Protein AF-A0A9N9NV21-F1 (afdb_monomer)

pLDDT: mean 90.73, std 6.02, range [69.81, 96.75]

Foldseek 3Di:
DVVLLVQQLVQLPDDDPVSNLVSLVVLLVVLVVLPADDPVSLVSVLVSLQCQLLDPDQSSVLSSLSSLVSVLVSCVVPPVVCSVVSCVSRVVSLVVQCVDPDPRSNVSSVD

Nearest PDB structures (foldseek):
  5nr4-assembly1_A  TM=8.393E-01  e=1.400E-02  Homo sapiens
  3woz-assembly1_A  TM=8.850E-01  e=3.004E-02  Mus musculus
  3woz-assembly4_D  TM=8.655E-01  e=3.682E-02  Mus musculus
  7q4o-assembly1_A  TM=7.84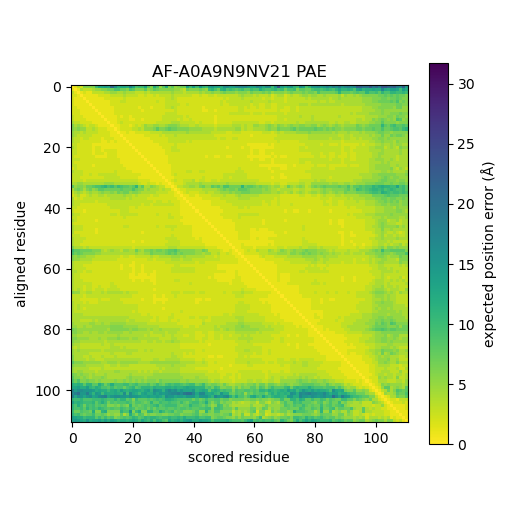4E-01  e=5.196E-01  Homo sapiens
  5dn7-assembly1_A  TM=7.440E-01  e=4.693E-01  Mus musculus

Structure (mmCIF, N/CA/C/O backbone):
data_AF-A0A9N9NV21-F1
#
_entry.id   AF-A0A9N9NV21-F1
#
loop_
_atom_site.group_PDB
_atom_site.id
_atom_site.type_symbol
_atom_site.label_atom_id
_atom_site.label_alt_id
_atom_site.label_comp_id
_atom_site.label_asym_id
_atom_site.label_entity_id
_atom_site.label_seq_id
_atom_site.pdbx_PDB_ins_code
_atom_site.Cartn_x
_atom_site.Cartn_y
_atom_site.Cartn_z
_atom_site.occupancy
_atom_site.B_iso_or_equiv
_atom_site.auth_seq_id
_atom_site.auth_comp_id
_atom_site.auth_asym_id
_atom_site.auth_atom_id
_atom_site.pdbx_PDB_model_num
ATOM 1 N N . MET A 1 1 ? -9.824 12.681 6.959 1.00 83.19 1 MET A N 1
ATOM 2 C CA . MET A 1 1 ? -9.564 11.454 6.181 1.00 83.19 1 MET A CA 1
ATOM 3 C C . MET A 1 1 ? -10.426 11.295 4.926 1.00 83.19 1 MET A C 1
ATOM 5 O O . MET A 1 1 ? -9.851 11.326 3.849 1.00 83.19 1 MET A O 1
ATOM 9 N N . THR A 1 2 ? -11.760 11.191 4.990 1.00 82.44 2 THR A N 1
ATOM 10 C CA . THR A 1 2 ? -12.604 10.838 3.816 1.00 82.44 2 THR A CA 1
ATOM 11 C C . THR A 1 2 ? -12.384 11.677 2.556 1.00 82.44 2 THR A C 1
ATOM 13 O O . THR A 1 2 ? -12.214 11.124 1.475 1.00 82.44 2 THR A O 1
ATOM 16 N N . GLU A 1 3 ? -12.268 13.002 2.675 1.00 86.81 3 GLU A N 1
ATOM 17 C CA . GLU A 1 3 ? -11.973 13.860 1.516 1.00 86.81 3 GLU A CA 1
ATOM 18 C 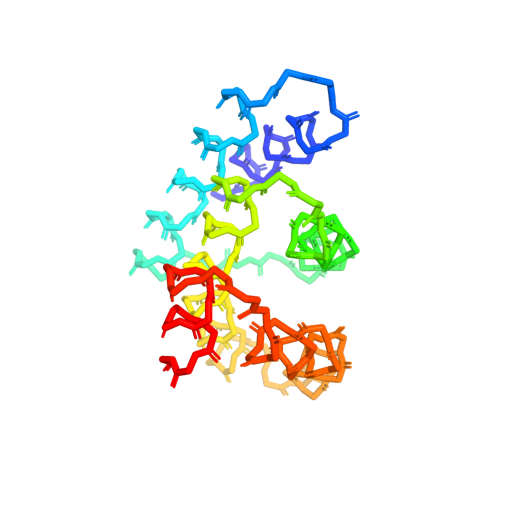C . GLU A 1 3 ? -10.589 13.572 0.895 1.00 86.81 3 GLU A C 1
ATOM 20 O O . GLU A 1 3 ? -10.409 13.663 -0.322 1.00 86.81 3 GLU A O 1
ATOM 25 N N . VAL A 1 4 ? -9.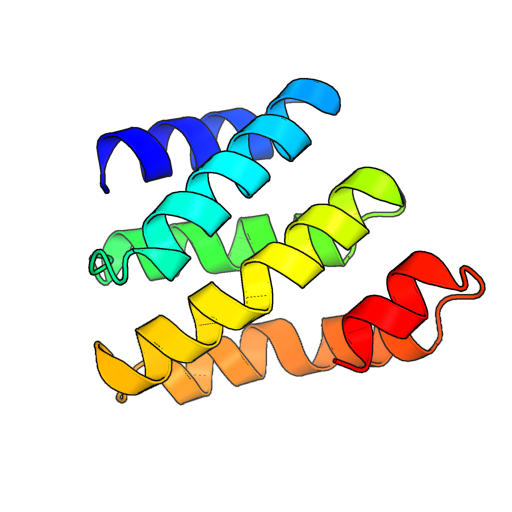595 13.223 1.719 1.00 89.38 4 VAL A N 1
ATOM 26 C CA . VAL A 1 4 ? -8.255 12.837 1.251 1.00 89.38 4 VAL A CA 1
ATOM 27 C C . VAL A 1 4 ? -8.331 11.496 0.536 1.00 89.38 4 VAL A C 1
ATOM 29 O O . VAL A 1 4 ? -7.829 11.382 -0.582 1.00 89.38 4 VAL A O 1
ATOM 32 N N . VAL A 1 5 ? -9.014 10.513 1.129 1.00 90.69 5 VAL A N 1
ATOM 33 C CA . VAL A 1 5 ? -9.217 9.193 0.524 1.00 90.69 5 VAL A CA 1
ATOM 34 C C . VAL A 1 5 ? -9.899 9.328 -0.834 1.00 90.69 5 VAL A C 1
ATOM 36 O O . VAL A 1 5 ? -9.379 8.799 -1.812 1.00 90.69 5 VAL A O 1
ATOM 39 N N . ASP A 1 6 ? -10.980 10.099 -0.951 1.00 92.56 6 ASP A N 1
ATOM 40 C CA . ASP A 1 6 ? -11.673 10.309 -2.227 1.00 92.56 6 ASP A CA 1
ATOM 41 C C . ASP A 1 6 ? -10.743 10.877 -3.310 1.00 92.56 6 ASP A C 1
ATOM 43 O O . ASP A 1 6 ? -10.700 10.363 -4.435 1.00 92.56 6 ASP A O 1
ATOM 47 N N . LYS A 1 7 ? -9.924 11.879 -2.964 1.00 92.56 7 LYS A N 1
ATOM 48 C CA . LYS A 1 7 ? -8.925 12.455 -3.882 1.00 92.56 7 LYS A CA 1
ATOM 49 C C . LYS A 1 7 ? -7.858 11.438 -4.280 1.00 92.56 7 LYS A C 1
ATOM 51 O O . LYS A 1 7 ? -7.428 11.426 -5.436 1.00 92.56 7 LYS A O 1
ATOM 56 N N . VAL A 1 8 ? -7.439 10.576 -3.356 1.00 93.12 8 VAL A N 1
ATOM 57 C CA . VAL A 1 8 ? -6.485 9.494 -3.633 1.00 93.12 8 VAL A CA 1
ATOM 58 C C . VAL A 1 8 ? -7.096 8.467 -4.576 1.00 93.12 8 VAL A C 1
ATOM 60 O O . VAL A 1 8 ? -6.470 8.104 -5.573 1.00 93.12 8 VAL A O 1
ATOM 63 N N . LEU A 1 9 ? -8.330 8.034 -4.316 1.00 93.94 9 LEU A N 1
ATOM 64 C CA . LEU A 1 9 ? -9.043 7.085 -5.167 1.00 93.94 9 LEU A CA 1
ATOM 65 C C . LEU A 1 9 ? -9.212 7.640 -6.588 1.00 93.94 9 LEU A C 1
ATOM 67 O O . LEU A 1 9 ? -8.987 6.916 -7.562 1.00 93.94 9 LEU A O 1
ATOM 71 N N . GLU A 1 10 ? -9.570 8.918 -6.722 1.00 95.25 10 GLU A N 1
ATOM 72 C CA . GLU A 1 10 ? -9.697 9.585 -8.020 1.00 95.25 10 GLU A CA 1
ATOM 73 C C . GLU A 1 10 ? -8.344 9.678 -8.744 1.00 95.25 10 GLU A C 1
ATOM 75 O O . GLU A 1 10 ? -8.235 9.302 -9.918 1.00 95.25 10 GLU A O 1
ATOM 80 N N . ALA A 1 11 ? -7.287 10.097 -8.042 1.00 95.06 11 ALA A N 1
ATOM 81 C CA . ALA A 1 11 ? -5.948 10.211 -8.609 1.00 95.06 11 ALA A CA 1
ATOM 82 C C . ALA A 1 11 ? -5.402 8.854 -9.082 1.00 95.06 11 ALA A C 1
ATOM 84 O O . ALA A 1 11 ? -4.930 8.743 -10.219 1.00 95.06 11 ALA A O 1
ATOM 85 N N . LEU A 1 12 ? -5.511 7.807 -8.255 1.00 93.56 12 LEU A N 1
ATOM 86 C CA . LEU A 1 12 ? -5.013 6.462 -8.564 1.00 93.56 12 LEU A CA 1
ATOM 87 C C . LEU A 1 12 ? -5.730 5.826 -9.762 1.00 93.56 12 LEU A C 1
ATOM 89 O O . LEU A 1 12 ? -5.082 5.118 -10.544 1.00 93.56 12 LEU A O 1
ATOM 93 N N . ARG A 1 13 ? -7.018 6.134 -9.962 1.00 93.69 13 ARG A N 1
ATOM 94 C CA . ARG A 1 13 ? -7.797 5.724 -11.147 1.00 93.69 13 ARG A CA 1
ATOM 95 C C . ARG A 1 13 ? -7.477 6.537 -12.403 1.00 93.69 13 ARG A C 1
ATOM 97 O O . ARG A 1 13 ? -7.733 6.067 -13.508 1.00 93.69 13 ARG A O 1
ATOM 104 N N . GLY A 1 14 ? -6.929 7.741 -12.250 1.00 92.00 14 GLY A N 1
ATOM 105 C CA . GLY A 1 14 ? -6.520 8.594 -13.362 1.00 92.00 14 GLY A CA 1
ATOM 106 C C . GLY A 1 14 ? -5.281 8.083 -14.109 1.00 92.00 14 GLY A C 1
ATOM 107 O O . GLY A 1 14 ? -4.698 7.052 -13.782 1.00 92.00 14 GLY A O 1
ATOM 108 N N . ASN A 1 15 ? -4.831 8.844 -15.110 1.00 91.31 15 ASN A N 1
ATOM 109 C CA . ASN A 1 15 ? -3.643 8.517 -15.921 1.00 91.31 15 ASN A CA 1
ATOM 110 C C . ASN A 1 15 ? -2.447 9.452 -15.675 1.00 91.31 15 ASN A C 1
ATOM 11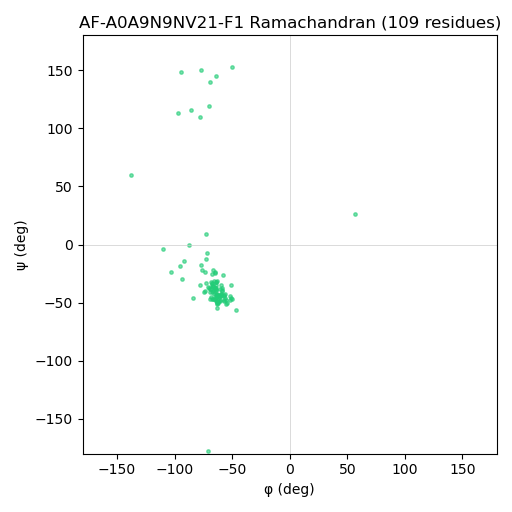2 O O . ASN A 1 15 ? -1.384 9.254 -16.256 1.00 91.31 15 ASN A O 1
ATOM 116 N N . ASN A 1 16 ? -2.609 10.479 -14.838 1.00 95.56 16 ASN A N 1
ATOM 117 C CA . ASN A 1 16 ? -1.546 11.436 -14.552 1.00 95.56 16 ASN A CA 1
ATOM 118 C C . ASN A 1 16 ? -0.651 10.901 -13.425 1.00 95.56 16 ASN A C 1
ATOM 120 O O . ASN A 1 16 ? -1.120 10.727 -12.304 1.00 95.56 16 ASN A O 1
ATOM 124 N N . LEU A 1 17 ? 0.616 10.631 -13.741 1.00 93.88 17 LEU A N 1
ATOM 125 C CA . LEU A 1 17 ? 1.584 10.071 -12.801 1.00 93.88 17 LEU A CA 1
ATOM 126 C C . LEU A 1 17 ? 1.855 11.002 -11.613 1.00 93.88 17 LEU A C 1
ATOM 128 O O . LEU A 1 17 ? 1.782 10.552 -10.473 1.00 93.88 17 LEU A O 1
ATOM 132 N N . ASP A 1 18 ? 2.117 12.281 -11.873 1.00 95.50 18 ASP A N 1
ATOM 133 C CA . ASP A 1 18 ? 2.468 13.251 -10.831 1.00 95.50 18 ASP A CA 1
ATOM 134 C C . ASP A 1 18 ? 1.333 13.379 -9.809 1.00 95.50 18 ASP A C 1
ATOM 136 O O . ASP A 1 18 ? 1.552 13.250 -8.610 1.00 95.50 18 ASP A O 1
ATOM 140 N N . LYS A 1 19 ? 0.083 13.456 -10.284 1.00 96.06 19 LYS A N 1
ATOM 141 C CA . LYS A 1 19 ? -1.102 13.471 -9.414 1.00 96.06 19 LYS A CA 1
ATOM 142 C C . LYS A 1 19 ? -1.228 12.219 -8.549 1.00 96.06 19 LYS A C 1
ATOM 144 O O . LYS A 1 19 ? -1.724 12.318 -7.432 1.00 96.06 19 LYS A O 1
ATOM 149 N N . LYS A 1 20 ? -0.825 11.046 -9.050 1.00 96.75 20 LYS A N 1
ATOM 150 C CA . LYS A 1 20 ? -0.839 9.809 -8.253 1.00 96.75 20 LYS A CA 1
ATOM 151 C C . LYS A 1 20 ? 0.191 9.862 -7.136 1.00 96.75 20 LYS A C 1
ATOM 153 O O . LYS A 1 20 ? -0.130 9.491 -6.014 1.00 96.75 20 LYS A O 1
ATOM 158 N N . ILE A 1 21 ? 1.404 10.312 -7.450 1.00 96.12 21 ILE A N 1
ATOM 159 C CA . ILE A 1 21 ? 2.495 10.425 -6.477 1.00 96.12 21 ILE A CA 1
ATOM 160 C C . ILE A 1 21 ? 2.126 11.449 -5.401 1.00 96.12 21 ILE A C 1
ATOM 162 O O . ILE A 1 21 ? 2.188 11.125 -4.219 1.00 96.12 21 ILE A O 1
ATOM 166 N N . ASP A 1 22 ? 1.650 12.629 -5.803 1.00 95.94 22 ASP A N 1
ATOM 167 C CA . ASP A 1 22 ? 1.231 13.686 -4.877 1.00 95.94 22 ASP A CA 1
ATOM 168 C C . ASP A 1 22 ? 0.077 13.239 -3.970 1.00 95.94 22 ASP A C 1
ATOM 170 O O . ASP A 1 22 ? 0.030 13.589 -2.793 1.00 95.94 22 ASP A O 1
ATOM 174 N N . ALA A 1 23 ? -0.873 12.466 -4.505 1.00 95.88 23 ALA A N 1
ATOM 175 C CA . ALA A 1 23 ? -1.973 11.939 -3.709 1.00 95.88 23 ALA A CA 1
ATOM 176 C C . ALA A 1 23 ? -1.497 10.902 -2.681 1.00 95.88 23 ALA A C 1
ATOM 178 O O . ALA A 1 23 ? -1.947 10.938 -1.540 1.00 95.88 23 ALA A O 1
ATOM 179 N N . LEU A 1 24 ? -0.572 10.012 -3.058 1.00 96.50 24 LEU A N 1
ATOM 180 C CA . LEU A 1 24 ? 0.005 9.033 -2.131 1.00 96.50 24 LEU A CA 1
ATOM 181 C C . LEU A 1 24 ? 0.824 9.697 -1.023 1.00 96.50 24 LEU A C 1
ATOM 183 O O . LEU A 1 24 ? 0.727 9.259 0.116 1.00 96.50 24 LEU A O 1
ATOM 187 N N . ALA A 1 25 ? 1.561 10.766 -1.333 1.00 94.88 25 ALA A N 1
ATOM 188 C CA . ALA A 1 25 ? 2.294 11.535 -0.329 1.00 94.88 25 ALA A CA 1
ATOM 189 C C . ALA A 1 25 ? 1.346 12.169 0.705 1.00 94.88 25 ALA A C 1
ATOM 191 O O . ALA A 1 25 ? 1.575 12.060 1.902 1.00 94.88 25 ALA A O 1
ATOM 192 N N . LYS A 1 26 ? 0.224 12.750 0.261 1.00 94.44 26 LYS A N 1
ATOM 193 C CA . LYS A 1 26 ? -0.793 13.297 1.179 1.00 94.44 26 LYS A CA 1
ATOM 194 C C . LYS A 1 26 ? -1.467 12.224 2.025 1.00 94.44 26 LYS A C 1
ATOM 196 O O . LYS A 1 26 ? -1.777 12.462 3.184 1.00 94.44 26 LYS A O 1
ATOM 201 N N . LEU A 1 27 ? -1.720 11.051 1.440 1.00 95.12 27 LEU A N 1
ATOM 202 C CA . LEU A 1 27 ? -2.247 9.924 2.202 1.00 95.12 27 LEU A CA 1
ATOM 203 C C . LEU A 1 27 ? -1.240 9.480 3.265 1.00 95.12 27 LEU A C 1
ATOM 205 O O . LEU A 1 27 ? -1.625 9.264 4.402 1.00 95.12 27 LEU A O 1
ATOM 209 N N . GLU A 1 28 ? 0.037 9.356 2.904 1.00 94.75 28 GLU A N 1
ATOM 210 C CA . GLU A 1 28 ? 1.110 9.020 3.840 1.00 94.75 28 GLU A CA 1
ATOM 211 C C . GLU A 1 28 ? 1.170 10.002 5.019 1.00 94.75 28 GLU A C 1
ATOM 213 O O . GLU A 1 28 ? 1.179 9.550 6.160 1.00 94.75 28 GLU A O 1
ATOM 218 N N . GLU A 1 29 ? 1.140 11.313 4.758 1.00 93.69 29 GLU A N 1
ATOM 219 C CA . GLU A 1 29 ? 1.121 12.355 5.797 1.00 93.69 29 GLU A CA 1
ATOM 220 C C . GLU A 1 29 ? -0.033 12.146 6.792 1.00 93.69 29 GLU A C 1
ATOM 222 O O . GLU A 1 29 ? 0.193 12.062 7.997 1.00 93.69 29 GLU A O 1
ATOM 227 N N . GLU A 1 30 ? -1.258 11.962 6.300 1.00 93.00 30 GLU A N 1
ATOM 228 C CA . GLU A 1 30 ? -2.442 11.786 7.155 1.00 93.00 30 GLU A CA 1
ATOM 229 C C . GLU A 1 30 ? -2.432 10.460 7.936 1.00 93.00 30 GLU A C 1
ATOM 231 O O . GLU A 1 30 ? -2.951 10.384 9.053 1.00 93.00 30 GLU A O 1
ATOM 236 N N . LEU A 1 31 ? -1.848 9.405 7.357 1.00 93.56 31 LEU A N 1
ATOM 237 C CA . LEU A 1 31 ? -1.672 8.118 8.032 1.00 93.56 31 LEU A CA 1
ATOM 238 C C . LEU A 1 31 ? -0.614 8.202 9.141 1.00 93.56 31 LEU A C 1
ATOM 240 O O . LEU A 1 31 ? -0.780 7.562 10.177 1.00 93.56 31 LEU A O 1
ATOM 244 N N . ILE A 1 32 ? 0.457 8.978 8.934 1.00 91.88 32 ILE A N 1
ATOM 245 C CA . ILE A 1 32 ? 1.493 9.241 9.948 1.00 91.88 32 ILE A CA 1
ATOM 246 C C . ILE A 1 32 ? 0.930 10.076 11.101 1.00 91.88 32 ILE A C 1
ATOM 248 O O . ILE A 1 32 ? 1.315 9.869 12.248 1.00 91.88 32 ILE A O 1
ATOM 252 N N . GLU A 1 33 ? -0.011 10.977 10.821 1.00 91.44 33 GLU A N 1
ATOM 253 C CA . GLU A 1 33 ? -0.768 11.707 11.847 1.00 91.44 33 GLU A CA 1
ATOM 254 C C . GLU A 1 33 ? -1.804 10.827 12.584 1.00 91.44 33 GLU A C 1
ATOM 256 O O . GLU A 1 33 ? -2.611 11.339 13.357 1.00 91.44 33 GLU A O 1
ATOM 261 N N . GLU A 1 34 ? -1.780 9.506 12.358 1.00 85.12 34 GLU A N 1
ATOM 262 C CA . GLU A 1 34 ? -2.629 8.490 12.996 1.00 85.12 34 GLU A CA 1
ATOM 263 C C . GLU A 1 34 ? -4.134 8.742 12.829 1.00 85.12 34 GLU A C 1
ATOM 265 O O . GLU A 1 34 ? -4.963 8.294 13.628 1.00 85.12 34 GLU A O 1
ATOM 270 N N . THR A 1 35 ? -4.525 9.447 11.766 1.00 85.75 35 THR A N 1
ATOM 271 C CA . THR A 1 35 ? -5.937 9.715 11.507 1.00 85.75 35 THR A CA 1
ATOM 272 C C . THR A 1 35 ? -6.633 8.410 11.090 1.00 85.75 35 THR A C 1
ATOM 274 O O . THR A 1 35 ? -6.266 7.833 10.065 1.00 85.75 35 THR A O 1
ATOM 277 N N . PRO A 1 36 ? -7.655 7.925 11.827 1.00 86.25 36 PRO A N 1
ATOM 278 C CA . PRO A 1 36 ? -8.274 6.635 11.536 1.00 86.25 36 PRO A CA 1
ATOM 279 C C . PRO A 1 36 ? -8.958 6.601 10.166 1.00 86.25 36 PRO A C 1
ATOM 281 O O . PRO A 1 36 ? -9.574 7.581 9.739 1.00 86.25 36 PRO A O 1
ATOM 284 N N . LEU A 1 37 ? -8.894 5.439 9.518 1.00 92.00 37 LEU A N 1
ATOM 285 C CA . LEU A 1 37 ? -9.629 5.139 8.292 1.00 92.00 37 LEU A CA 1
ATOM 286 C C . LEU A 1 37 ? -10.943 4.434 8.617 1.00 92.00 37 LEU A C 1
ATOM 288 O O . LEU A 1 37 ? -11.028 3.629 9.538 1.00 92.00 37 LEU A O 1
ATOM 292 N N . GLU A 1 38 ? -11.973 4.651 7.816 1.00 93.19 38 GLU A N 1
ATOM 293 C CA . GLU A 1 38 ? -13.169 3.825 7.892 1.00 93.19 38 GLU A CA 1
ATOM 294 C C . GLU A 1 38 ? -12.940 2.457 7.217 1.00 93.19 38 GLU A C 1
ATOM 296 O O . GLU A 1 38 ? -12.227 2.351 6.213 1.00 93.19 38 GLU A O 1
ATOM 301 N N . PRO A 1 39 ? -13.607 1.378 7.672 1.00 92.12 39 PRO A N 1
ATOM 302 C CA . PRO A 1 39 ? -13.528 0.066 7.024 1.00 92.12 39 PRO A CA 1
ATOM 303 C C . PRO A 1 39 ? -13.800 0.083 5.515 1.00 92.12 39 PRO A C 1
ATOM 305 O O . PRO A 1 39 ? -13.216 -0.695 4.759 1.00 92.12 39 PRO A O 1
ATOM 308 N N . GLN A 1 40 ? -14.702 0.950 5.055 1.00 93.19 40 GLN A N 1
ATOM 309 C CA . GLN A 1 40 ? -15.004 1.088 3.635 1.00 93.19 40 GLN A CA 1
ATOM 310 C C . GLN A 1 40 ? -13.832 1.706 2.860 1.00 93.19 40 GLN A C 1
ATOM 312 O O . GLN A 1 40 ? -13.506 1.222 1.775 1.00 93.19 40 GLN A O 1
ATOM 317 N N . GLU A 1 41 ? -13.175 2.714 3.432 1.00 94.06 41 GLU A N 1
ATOM 318 C CA . GLU A 1 41 ? -12.010 3.390 2.851 1.00 94.06 41 GLU A CA 1
ATOM 319 C C . GLU A 1 41 ? -10.846 2.406 2.692 1.00 94.06 41 GLU A C 1
ATOM 321 O O . GLU A 1 41 ? -10.263 2.301 1.612 1.00 94.06 41 GLU A O 1
ATOM 326 N N . ILE A 1 42 ? -10.585 1.587 3.717 1.00 94.38 42 ILE A N 1
ATOM 327 C CA . ILE A 1 42 ? -9.571 0.522 3.675 1.00 94.38 42 ILE A CA 1
ATOM 328 C C . ILE A 1 42 ? -9.829 -0.421 2.493 1.00 94.38 42 ILE A C 1
ATOM 330 O O . ILE A 1 42 ? -8.943 -0.662 1.669 1.00 94.38 42 ILE A O 1
ATOM 334 N N . ASN A 1 43 ? -11.061 -0.919 2.367 1.00 93.62 43 ASN A N 1
ATOM 335 C CA . ASN A 1 43 ? -11.434 -1.850 1.300 1.00 93.62 43 ASN A CA 1
ATOM 336 C C . ASN A 1 43 ? -11.306 -1.239 -0.104 1.00 93.62 43 ASN A C 1
ATOM 338 O O . ASN A 1 43 ? -11.008 -1.957 -1.060 1.00 93.62 43 ASN A O 1
ATOM 342 N N . GLN A 1 44 ? -11.521 0.070 -0.243 1.00 94.94 44 GLN A N 1
ATOM 343 C CA . GLN A 1 44 ? -11.367 0.781 -1.513 1.00 94.94 44 GLN A CA 1
ATOM 344 C C . GLN A 1 44 ? -9.897 1.065 -1.854 1.00 94.94 44 GLN A C 1
ATOM 346 O O . GLN A 1 44 ? -9.525 1.005 -3.030 1.00 94.94 44 GLN A O 1
ATOM 351 N N . LEU A 1 45 ? -9.065 1.342 -0.847 1.00 95.38 45 LEU A N 1
ATOM 352 C CA . LEU A 1 45 ? -7.646 1.656 -1.015 1.00 95.38 45 LEU A CA 1
ATOM 353 C C . LEU A 1 45 ? -6.805 0.422 -1.355 1.00 95.38 45 LEU A C 1
ATOM 355 O O . LEU A 1 45 ? -5.954 0.509 -2.239 1.00 95.38 45 LEU A O 1
ATOM 359 N N . ILE A 1 46 ? -7.063 -0.729 -0.721 1.00 95.81 46 ILE A N 1
ATOM 360 C CA . ILE A 1 46 ? -6.284 -1.969 -0.916 1.00 95.81 46 ILE A CA 1
ATOM 361 C C . ILE A 1 46 ? -6.020 -2.303 -2.398 1.00 95.81 46 ILE A C 1
ATOM 363 O O . ILE A 1 46 ? -4.849 -2.454 -2.756 1.00 95.81 46 ILE A O 1
ATOM 367 N N . PRO A 1 47 ? -7.033 -2.438 -3.282 1.00 95.06 47 PRO A N 1
ATOM 368 C CA . PRO A 1 47 ? -6.781 -2.830 -4.668 1.00 95.06 47 PRO A CA 1
ATOM 369 C C . PRO A 1 47 ? -5.960 -1.784 -5.433 1.00 95.06 47 PRO A C 1
ATOM 371 O O . PRO A 1 47 ? -5.057 -2.150 -6.181 1.00 95.06 47 PRO A O 1
ATOM 374 N N . LEU A 1 48 ? -6.216 -0.491 -5.212 1.00 95.44 48 LEU A N 1
ATOM 375 C CA . LEU A 1 48 ? -5.529 0.584 -5.934 1.00 95.44 48 LEU A CA 1
ATOM 376 C C . LEU A 1 48 ? -4.084 0.771 -5.464 1.00 95.44 48 LEU A C 1
ATOM 378 O O . LEU A 1 48 ? -3.190 0.954 -6.290 1.00 95.44 48 LEU A O 1
ATOM 382 N N . LEU A 1 49 ? -3.840 0.682 -4.155 1.00 95.56 49 LEU A N 1
ATOM 383 C CA . LEU A 1 49 ? -2.490 0.689 -3.595 1.00 95.56 49 LEU A CA 1
ATOM 384 C C . LEU A 1 49 ? -1.703 -0.528 -4.081 1.00 95.56 49 LEU A C 1
ATOM 386 O O . LE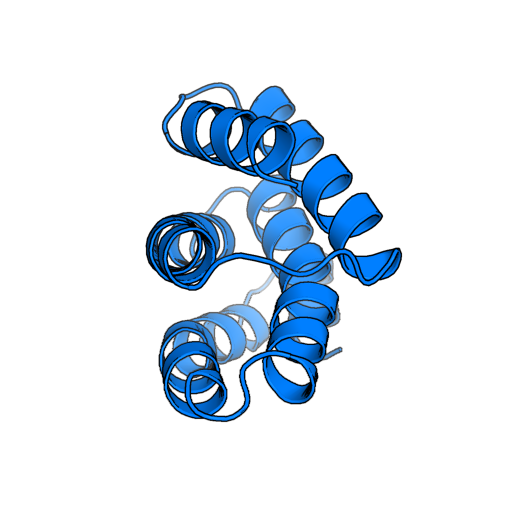U A 1 49 ? -0.557 -0.390 -4.501 1.00 95.56 49 LEU A O 1
ATOM 390 N N . LYS A 1 50 ? -2.322 -1.713 -4.104 1.00 95.31 50 LYS A N 1
ATOM 391 C CA . LYS A 1 50 ? -1.680 -2.931 -4.609 1.00 95.31 50 LYS A CA 1
ATOM 392 C C . LYS A 1 50 ? -1.256 -2.784 -6.071 1.00 95.31 50 LYS A C 1
ATOM 394 O O . LYS A 1 50 ? -0.133 -3.156 -6.420 1.00 95.31 50 LYS A O 1
ATOM 399 N N . ASP A 1 51 ? -2.119 -2.220 -6.912 1.00 94.19 51 ASP A N 1
ATOM 400 C CA . ASP A 1 51 ? -1.807 -1.960 -8.320 1.00 94.19 51 ASP A CA 1
ATOM 401 C C . ASP A 1 51 ? -0.697 -0.911 -8.480 1.00 94.19 51 ASP A C 1
ATOM 403 O O . ASP A 1 51 ? 0.198 -1.083 -9.314 1.00 94.19 51 ASP A O 1
ATOM 407 N N . ALA A 1 52 ? -0.703 0.139 -7.653 1.00 94.38 52 ALA A N 1
ATOM 408 C CA . ALA A 1 52 ? 0.350 1.152 -7.637 1.00 94.38 52 ALA A CA 1
ATOM 409 C C . ALA A 1 52 ? 1.712 0.555 -7.243 1.00 94.38 52 ALA A C 1
ATOM 411 O O . ALA A 1 52 ? 2.701 0.805 -7.936 1.00 94.38 52 ALA A O 1
ATOM 412 N N . VAL A 1 53 ? 1.753 -0.304 -6.214 1.00 94.12 53 VAL A N 1
ATOM 413 C CA . VAL A 1 53 ? 2.965 -1.043 -5.822 1.00 94.12 53 VAL A CA 1
ATOM 414 C C . VAL A 1 53 ? 3.429 -1.938 -6.968 1.00 94.12 53 VAL A C 1
ATOM 416 O O . VAL A 1 53 ? 4.599 -1.882 -7.337 1.00 94.12 53 VAL A O 1
ATOM 419 N N . LYS A 1 54 ? 2.533 -2.722 -7.582 1.00 92.06 54 LYS A N 1
ATOM 420 C CA . LYS A 1 54 ? 2.869 -3.651 -8.679 1.00 92.06 54 LYS A CA 1
ATOM 421 C C . LYS A 1 54 ? 3.357 -2.946 -9.950 1.00 92.06 54 LYS A C 1
ATOM 423 O O . LYS A 1 54 ? 4.051 -3.560 -10.762 1.00 92.06 54 LYS A O 1
ATOM 428 N N . GLY A 1 55 ? 2.989 -1.681 -10.138 1.00 87.06 55 GLY A N 1
ATOM 429 C CA . GLY A 1 55 ? 3.276 -0.903 -11.338 1.00 87.06 55 GLY A CA 1
ATOM 430 C C . GLY A 1 55 ? 4.747 -0.924 -11.782 1.00 87.06 55 GLY A C 1
ATOM 431 O O . GLY A 1 55 ? 5.684 -1.066 -10.992 1.00 87.06 55 GLY A O 1
ATOM 432 N N . SER A 1 56 ? 4.956 -0.746 -13.090 1.00 86.31 56 SER A N 1
ATOM 433 C CA . SER A 1 56 ? 6.290 -0.641 -13.706 1.00 86.31 56 SER A CA 1
ATOM 434 C C . SER A 1 56 ? 6.947 0.731 -13.502 1.00 86.31 56 SER A C 1
ATOM 436 O O . SER A 1 56 ? 8.162 0.885 -13.674 1.00 86.31 56 SER A O 1
ATOM 438 N N . GLN A 1 57 ? 6.144 1.734 -13.139 1.00 90.62 57 GLN A N 1
ATOM 439 C CA . GLN A 1 57 ? 6.585 3.102 -12.900 1.00 90.62 57 GLN A CA 1
ATOM 440 C C . GLN A 1 57 ? 7.247 3.191 -11.525 1.00 90.62 57 GLN A C 1
ATOM 442 O O . GLN A 1 57 ? 6.587 3.108 -10.496 1.00 90.62 57 GLN A O 1
ATOM 447 N N . VAL A 1 58 ? 8.567 3.373 -11.525 1.00 90.12 58 VAL A N 1
ATOM 448 C CA . VAL A 1 58 ? 9.426 3.319 -10.326 1.00 90.12 58 VAL A CA 1
ATOM 449 C C . VAL A 1 58 ? 8.983 4.309 -9.266 1.00 90.12 58 VAL A C 1
ATOM 451 O O . VAL A 1 58 ? 8.843 3.940 -8.110 1.00 90.12 58 VAL A O 1
ATOM 454 N N . ALA A 1 59 ? 8.752 5.560 -9.669 1.00 91.06 59 ALA A N 1
ATOM 455 C CA . ALA A 1 59 ? 8.392 6.628 -8.749 1.00 91.06 59 ALA A CA 1
ATOM 456 C C . ALA A 1 59 ? 7.043 6.354 -8.067 1.00 91.06 59 ALA A C 1
ATOM 458 O O . ALA A 1 59 ? 6.937 6.504 -6.855 1.00 91.06 59 ALA A O 1
ATOM 459 N N . LEU A 1 60 ? 6.054 5.869 -8.825 1.00 93.62 60 LEU A N 1
ATOM 460 C CA . LEU A 1 60 ? 4.745 5.499 -8.290 1.00 93.62 60 LEU A CA 1
ATOM 461 C C . LEU A 1 60 ? 4.820 4.281 -7.369 1.00 93.62 60 LEU A C 1
ATOM 463 O O . LEU A 1 60 ? 4.266 4.306 -6.278 1.00 93.62 60 LEU A O 1
ATOM 467 N N . SER A 1 61 ? 5.522 3.234 -7.802 1.00 93.25 61 SER A N 1
ATOM 468 C CA . SER A 1 61 ? 5.717 2.019 -7.011 1.00 93.25 61 SER A CA 1
ATOM 469 C C . SER A 1 61 ? 6.429 2.324 -5.694 1.00 93.25 61 SER A C 1
ATOM 471 O O . SER A 1 61 ? 5.996 1.869 -4.641 1.00 93.25 61 SER A O 1
ATOM 473 N N . ASN A 1 62 ? 7.459 3.172 -5.738 1.00 91.81 62 ASN A N 1
ATOM 474 C CA . ASN A 1 62 ? 8.166 3.645 -4.556 1.00 91.81 62 ASN A CA 1
ATOM 475 C C . ASN A 1 62 ? 7.250 4.434 -3.617 1.00 91.81 62 ASN A C 1
ATOM 477 O O . ASN A 1 62 ? 7.208 4.123 -2.438 1.00 91.81 62 ASN A O 1
ATOM 481 N N . ALA A 1 63 ? 6.502 5.419 -4.128 1.00 93.75 63 ALA A N 1
ATOM 482 C CA . ALA A 1 63 ? 5.565 6.198 -3.314 1.00 93.75 63 ALA A CA 1
ATOM 483 C C . ALA A 1 63 ? 4.497 5.307 -2.656 1.00 93.75 63 ALA A C 1
ATOM 485 O O . ALA A 1 63 ? 4.172 5.479 -1.486 1.00 93.75 63 ALA A O 1
ATOM 486 N N . ALA A 1 64 ? 3.990 4.308 -3.383 1.00 95.12 64 ALA A N 1
ATOM 487 C CA . ALA A 1 64 ? 3.013 3.366 -2.849 1.00 95.12 64 ALA A CA 1
ATOM 488 C C . ALA A 1 64 ? 3.610 2.445 -1.772 1.00 95.12 64 ALA A C 1
ATOM 490 O O 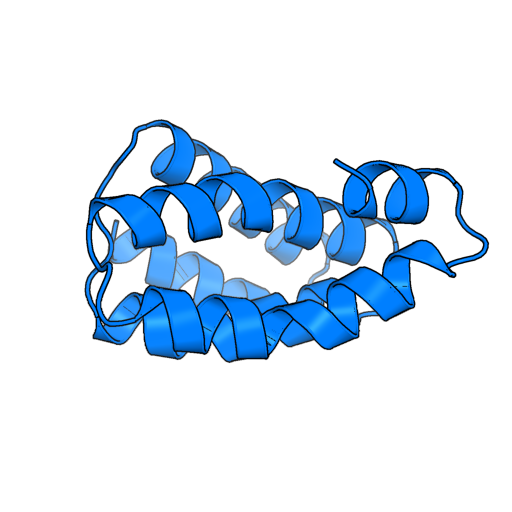. ALA A 1 64 ? 2.935 2.161 -0.788 1.00 95.12 64 ALA A O 1
ATOM 491 N N . LEU A 1 65 ? 4.863 2.001 -1.932 1.00 93.75 65 LEU A N 1
ATOM 492 C CA . LEU A 1 65 ? 5.574 1.227 -0.908 1.00 93.75 65 LEU A CA 1
ATOM 493 C C . LEU A 1 65 ? 5.842 2.059 0.350 1.00 93.75 65 LEU A C 1
ATOM 495 O O . LEU A 1 65 ? 5.620 1.565 1.449 1.00 93.75 65 LEU A O 1
ATOM 499 N N . THR A 1 66 ? 6.260 3.319 0.203 1.00 93.56 66 THR A N 1
ATOM 500 C CA . THR A 1 66 ? 6.472 4.220 1.346 1.00 93.56 66 THR A CA 1
ATOM 501 C C . THR A 1 66 ? 5.170 4.444 2.121 1.00 93.56 66 THR A C 1
ATOM 503 O O . THR A 1 66 ? 5.147 4.271 3.336 1.00 93.56 66 THR A O 1
ATOM 506 N N . CYS A 1 67 ? 4.063 4.696 1.417 1.00 94.88 67 CYS A N 1
ATOM 507 C CA . CYS A 1 67 ? 2.733 4.850 2.013 1.00 94.88 67 CYS A CA 1
ATOM 508 C C . CYS A 1 67 ? 2.207 3.555 2.676 1.00 94.88 67 CYS A C 1
ATOM 510 O O . CYS A 1 67 ? 1.391 3.604 3.598 1.00 94.88 67 CYS A O 1
ATOM 512 N N . LEU A 1 68 ? 2.683 2.378 2.248 1.00 94.38 68 LEU A N 1
ATOM 513 C CA . LEU A 1 68 ? 2.208 1.093 2.764 1.00 94.38 68 LEU A CA 1
ATOM 514 C C . LEU A 1 68 ? 2.570 0.875 4.239 1.00 94.38 68 LEU A C 1
ATOM 516 O O . LEU A 1 68 ? 1.774 0.287 4.968 1.00 94.38 68 LEU A O 1
ATOM 520 N N . ASN A 1 69 ? 3.734 1.345 4.691 1.00 90.44 69 ASN A N 1
ATOM 521 C CA . ASN A 1 69 ? 4.172 1.149 6.073 1.00 90.44 69 ASN A CA 1
ATOM 522 C C . ASN A 1 69 ? 3.239 1.827 7.106 1.00 90.44 69 ASN A C 1
ATOM 524 O O . ASN A 1 69 ? 2.699 1.117 7.965 1.00 90.44 69 ASN A O 1
ATOM 528 N N . PRO A 1 70 ? 2.951 3.145 7.020 1.00 93.81 70 PRO A N 1
ATOM 529 C CA . PRO A 1 70 ? 1.999 3.775 7.932 1.00 93.81 70 PRO A CA 1
ATOM 530 C C . PRO A 1 70 ? 0.572 3.239 7.739 1.00 93.81 70 PRO A C 1
ATOM 532 O O . PRO A 1 70 ? -0.150 3.087 8.719 1.00 93.81 70 PRO A O 1
ATOM 535 N N . PHE A 1 71 ? 0.178 2.835 6.524 1.00 95.00 71 PHE A N 1
ATOM 536 C CA . PHE A 1 71 ? -1.131 2.209 6.285 1.00 95.00 71 PHE A CA 1
ATOM 537 C C . PHE A 1 71 ? -1.301 0.884 7.044 1.00 95.00 71 PHE A C 1
ATOM 539 O O . PHE A 1 71 ? -2.305 0.662 7.721 1.00 95.00 71 PHE A O 1
ATOM 546 N N . VAL A 1 72 ? -0.316 -0.012 6.941 1.00 94.19 72 VAL A N 1
ATOM 547 C CA . VAL A 1 72 ? -0.337 -1.319 7.613 1.00 94.19 72 VAL A CA 1
ATOM 548 C C . VAL A 1 72 ? -0.260 -1.147 9.131 1.00 94.19 72 VAL A C 1
ATOM 550 O O . VAL A 1 72 ? -0.982 -1.842 9.849 1.00 94.19 72 VAL A O 1
ATOM 553 N N . SER A 1 73 ? 0.564 -0.207 9.603 1.00 93.31 73 SER A N 1
ATOM 554 C CA . SER A 1 73 ? 0.726 0.106 11.029 1.00 93.31 73 SER A CA 1
ATOM 555 C C . SER A 1 73 ? -0.574 0.639 11.634 1.00 93.31 73 SER A C 1
ATOM 557 O O . SER A 1 73 ? -1.086 0.055 12.588 1.00 93.31 73 SER A O 1
ATOM 559 N N . LEU A 1 74 ? -1.193 1.640 10.998 1.00 94.56 74 LEU A N 1
ATOM 560 C CA . LEU A 1 74 ? -2.470 2.199 11.440 1.00 94.56 74 LEU A CA 1
ATOM 561 C C . LEU A 1 74 ? -3.561 1.124 11.518 1.00 94.56 74 LEU A C 1
ATOM 563 O O . LEU A 1 74 ? -4.318 1.072 12.485 1.00 94.56 74 LEU A O 1
ATOM 567 N N . ILE A 1 75 ? -3.652 0.237 10.522 1.00 94.56 75 ILE A N 1
ATOM 568 C CA . ILE A 1 75 ? -4.662 -0.834 10.504 1.00 94.56 75 ILE A CA 1
ATOM 569 C C . ILE A 1 75 ? -4.407 -1.871 11.597 1.00 94.56 75 ILE A C 1
ATOM 571 O O . ILE A 1 75 ? -5.371 -2.394 12.161 1.00 94.56 75 ILE A O 1
ATOM 575 N N . ALA A 1 76 ? -3.147 -2.180 11.913 1.00 93.50 76 ALA A N 1
ATOM 576 C CA . ALA A 1 76 ? -2.819 -3.083 13.014 1.00 93.50 76 ALA A CA 1
ATOM 577 C C . ALA A 1 76 ? -3.372 -2.563 14.351 1.00 93.50 76 ALA A C 1
ATOM 579 O O . ALA A 1 76 ? -3.864 -3.351 15.162 1.00 93.50 76 ALA A O 1
ATOM 580 N N . GLU A 1 77 ? -3.335 -1.245 14.542 1.00 92.56 77 GLU A N 1
ATOM 581 C CA . GLU A 1 77 ? -3.764 -0.570 15.768 1.00 92.56 77 GLU A CA 1
ATOM 582 C C . GLU A 1 77 ? -5.276 -0.316 15.810 1.00 92.56 77 GLU A C 1
ATOM 584 O O . GLU A 1 77 ? -5.935 -0.604 16.810 1.00 92.56 77 GLU A O 1
ATOM 589 N N . THR A 1 78 ? -5.849 0.181 14.713 1.00 93.06 78 THR A N 1
ATOM 590 C CA . THR A 1 78 ? -7.247 0.651 14.657 1.00 93.06 78 THR A CA 1
ATOM 591 C C . THR A 1 78 ? -8.234 -0.424 14.190 1.00 93.06 78 THR A C 1
ATOM 593 O O . THR A 1 78 ? -9.394 -0.439 14.613 1.00 93.06 78 THR A O 1
ATOM 596 N N . HIS A 1 79 ? -7.790 -1.372 13.358 1.00 92.94 79 HIS A N 1
ATOM 597 C CA . HIS A 1 79 ? -8.627 -2.423 12.767 1.00 92.94 79 HIS A CA 1
ATOM 598 C C . HIS A 1 79 ? -7.934 -3.798 12.766 1.00 92.94 79 HIS A C 1
ATOM 600 O O . HIS A 1 79 ? -7.793 -4.429 11.709 1.00 92.94 79 HIS A O 1
ATOM 606 N N . PRO A 1 80 ? -7.567 -4.346 13.941 1.00 92.06 80 PRO A N 1
ATOM 607 C CA . PRO A 1 80 ? -6.808 -5.596 14.040 1.00 92.06 80 PRO A CA 1
ATOM 608 C C . PRO A 1 80 ? -7.506 -6.796 13.376 1.00 92.06 80 PRO A C 1
ATOM 610 O O . PRO A 1 80 ? -6.850 -7.722 12.899 1.00 92.06 80 PRO A O 1
ATOM 613 N N . SER A 1 81 ? -8.840 -6.781 13.276 1.00 92.44 81 SER A N 1
ATOM 614 C CA . SER A 1 81 ? -9.611 -7.811 12.566 1.00 92.44 81 SER A CA 1
ATOM 615 C C . SER A 1 81 ? -9.397 -7.807 11.045 1.00 92.44 81 SER A C 1
ATOM 617 O O . SER A 1 81 ? -9.561 -8.846 10.406 1.00 92.44 81 SER A O 1
ATOM 619 N N . GLN A 1 82 ? -9.012 -6.669 10.461 1.00 91.31 82 GLN A N 1
ATOM 620 C CA . GLN A 1 82 ? -8.733 -6.514 9.029 1.00 91.31 82 GLN A CA 1
ATOM 621 C C . GLN A 1 82 ? -7.246 -6.661 8.694 1.00 91.31 82 GLN A C 1
ATOM 623 O O . GLN A 1 82 ? -6.910 -6.952 7.544 1.00 91.31 82 GLN A O 1
ATOM 628 N N . PHE A 1 83 ? -6.362 -6.531 9.688 1.00 93.00 83 PHE A N 1
ATOM 629 C CA . PHE A 1 83 ? -4.910 -6.577 9.516 1.00 93.00 83 PHE A CA 1
ATOM 630 C C . PHE A 1 83 ? -4.435 -7.796 8.715 1.00 93.00 83 PHE A C 1
ATOM 632 O O . PHE A 1 83 ? -3.699 -7.658 7.740 1.00 93.00 83 PHE A O 1
ATOM 639 N N . LYS A 1 84 ? -4.936 -8.995 9.043 1.00 92.44 84 LYS A N 1
ATOM 640 C CA . LYS A 1 84 ? -4.602 -10.223 8.303 1.00 92.44 84 LYS A CA 1
ATOM 641 C C . LYS A 1 84 ? -4.920 -10.106 6.807 1.00 92.44 84 LYS A C 1
ATOM 643 O O . LYS A 1 84 ? -4.126 -10.549 5.982 1.00 92.44 84 LYS A O 1
ATOM 648 N N . ASN A 1 85 ? -6.070 -9.532 6.454 1.00 91.69 85 ASN A N 1
ATOM 649 C CA . ASN A 1 85 ? -6.488 -9.400 5.057 1.00 91.69 85 ASN A CA 1
ATOM 650 C C . ASN A 1 85 ? -5.606 -8.399 4.308 1.00 91.69 85 ASN A C 1
ATOM 652 O O . ASN A 1 85 ? -5.242 -8.653 3.161 1.00 91.69 85 ASN A O 1
ATOM 656 N N . VAL A 1 86 ? -5.219 -7.308 4.970 1.00 94.00 86 VAL A N 1
ATOM 657 C CA . VAL A 1 86 ? -4.288 -6.317 4.421 1.00 94.00 86 VAL A CA 1
ATOM 658 C C . VAL A 1 86 ? -2.919 -6.943 4.177 1.00 94.00 86 VAL A C 1
ATOM 660 O O . VAL A 1 86 ? -2.425 -6.896 3.053 1.00 94.00 86 VAL A O 1
ATOM 663 N N . VAL A 1 87 ? -2.344 -7.625 5.170 1.00 93.81 87 VAL A N 1
ATOM 664 C CA . VAL A 1 87 ? -1.046 -8.304 5.017 1.00 93.81 87 VAL A CA 1
ATOM 665 C C . VAL A 1 87 ? -1.083 -9.297 3.855 1.00 93.81 87 VAL A C 1
ATOM 667 O O . VAL A 1 87 ? -0.200 -9.280 3.000 1.00 93.81 87 VAL A O 1
ATOM 670 N N . LEU A 1 88 ? -2.130 -10.121 3.758 1.00 93.44 88 LEU A N 1
ATOM 671 C CA . LEU A 1 88 ? -2.276 -11.074 2.653 1.00 93.44 88 LEU A CA 1
ATOM 672 C C . LEU A 1 88 ? -2.429 -10.389 1.288 1.00 93.44 88 LEU A C 1
ATOM 674 O O . LEU A 1 88 ? -1.969 -10.928 0.281 1.00 93.44 88 LEU A O 1
ATOM 678 N N . ALA A 1 89 ? -3.055 -9.212 1.230 1.00 93.56 89 ALA A N 1
ATOM 679 C CA . ALA A 1 89 ? -3.221 -8.476 -0.017 1.00 93.56 89 ALA A CA 1
ATOM 680 C C . ALA A 1 89 ? -1.883 -7.970 -0.582 1.00 93.56 89 ALA A C 1
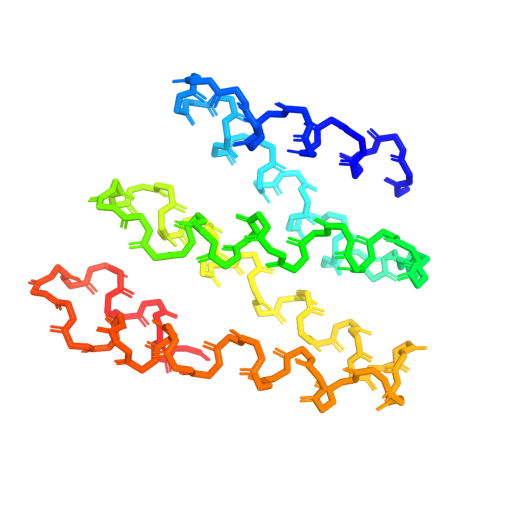ATOM 682 O O . ALA A 1 89 ? -1.719 -7.978 -1.810 1.00 93.56 89 ALA A O 1
ATOM 683 N N . PHE A 1 90 ? -0.950 -7.578 0.295 1.00 94.94 90 PHE A N 1
ATOM 684 C CA . PHE A 1 90 ? 0.313 -6.934 -0.076 1.00 94.94 90 PHE A CA 1
ATOM 685 C C . PHE A 1 90 ? 1.550 -7.840 -0.017 1.00 94.94 90 PHE A C 1
ATOM 687 O O . PHE A 1 90 ? 2.503 -7.585 -0.749 1.00 94.94 90 PHE A O 1
ATOM 694 N N . ALA A 1 91 ? 1.543 -8.918 0.773 1.00 91.25 91 ALA A N 1
ATOM 695 C CA . ALA A 1 91 ? 2.726 -9.755 0.993 1.00 91.25 91 ALA A CA 1
ATOM 696 C C . ALA A 1 91 ? 3.388 -10.219 -0.315 1.00 91.25 91 ALA A C 1
ATOM 698 O O . ALA A 1 91 ? 4.593 -10.068 -0.487 1.00 91.25 91 ALA A O 1
ATOM 699 N N . THR A 1 92 ? 2.604 -10.727 -1.271 1.00 90.94 92 THR A N 1
ATOM 700 C CA . THR A 1 92 ? 3.148 -11.221 -2.545 1.00 90.94 92 THR A CA 1
ATOM 701 C C . THR A 1 92 ? 3.790 -10.103 -3.362 1.00 90.94 92 THR A C 1
ATOM 703 O O . THR A 1 92 ? 4.885 -10.279 -3.879 1.00 90.94 92 THR A O 1
ATOM 706 N N . VAL A 1 93 ? 3.143 -8.935 -3.447 1.00 91.12 93 VAL A N 1
ATOM 707 C CA . VAL A 1 93 ? 3.653 -7.836 -4.278 1.00 91.12 93 VAL A CA 1
ATOM 708 C C . VAL A 1 93 ? 4.884 -7.173 -3.653 1.00 91.12 93 VAL A C 1
ATOM 710 O O . VAL A 1 93 ? 5.781 -6.768 -4.383 1.00 91.12 93 VAL A O 1
ATOM 713 N N . VAL A 1 94 ? 4.973 -7.108 -2.321 1.00 91.25 94 VAL A N 1
ATOM 714 C CA . VAL A 1 94 ? 6.175 -6.612 -1.629 1.00 91.25 94 VAL A CA 1
ATOM 715 C C . VAL A 1 94 ? 7.353 -7.555 -1.867 1.00 91.25 94 VAL A C 1
ATOM 717 O O . VAL A 1 94 ? 8.422 -7.097 -2.262 1.00 91.25 94 VAL 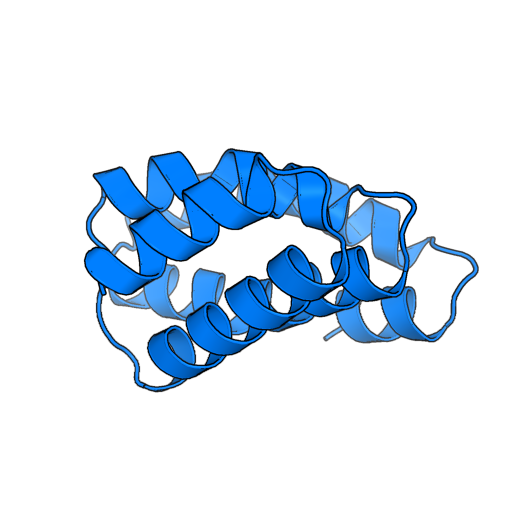A O 1
ATOM 720 N N . VAL A 1 95 ? 7.148 -8.869 -1.723 1.00 89.75 95 VAL A N 1
ATOM 721 C CA . VAL A 1 95 ? 8.186 -9.876 -2.011 1.00 89.75 95 VAL A CA 1
ATOM 722 C C . VAL A 1 95 ? 8.644 -9.799 -3.470 1.00 89.75 95 VAL A C 1
ATOM 724 O O . VAL A 1 95 ? 9.846 -9.805 -3.730 1.00 89.75 95 VAL A O 1
ATOM 727 N N . ASP A 1 96 ? 7.719 -9.639 -4.420 1.00 87.50 96 ASP A N 1
ATOM 728 C CA . ASP A 1 96 ? 8.073 -9.449 -5.831 1.00 87.50 96 ASP A CA 1
ATOM 729 C C . ASP A 1 96 ? 8.957 -8.201 -6.029 1.00 87.50 96 ASP A C 1
ATOM 731 O O . ASP A 1 96 ? 9.914 -8.229 -6.806 1.00 87.50 96 ASP A O 1
ATOM 735 N N . LYS A 1 97 ? 8.681 -7.108 -5.302 1.00 87.44 97 LYS A N 1
ATOM 736 C CA . LYS A 1 97 ? 9.467 -5.865 -5.366 1.00 87.44 97 LYS A CA 1
ATOM 737 C C . LYS A 1 97 ? 10.834 -5.944 -4.695 1.00 87.44 97 LYS A C 1
ATOM 739 O O . LYS A 1 97 ? 11.742 -5.236 -5.125 1.00 87.44 97 LYS A O 1
ATOM 744 N N . GLN A 1 98 ? 11.039 -6.850 -3.744 1.00 86.44 98 GLN A N 1
ATOM 745 C CA . GLN A 1 98 ? 12.379 -7.149 -3.221 1.00 86.44 98 GLN A CA 1
ATOM 746 C C . GLN A 1 98 ? 13.284 -7.811 -4.277 1.00 86.44 98 GLN A C 1
ATOM 748 O O . GLN A 1 98 ? 14.509 -7.744 -4.183 1.00 86.44 98 GLN A O 1
ATOM 753 N N . GLY A 1 99 ? 12.697 -8.425 -5.308 1.00 83.06 99 GLY A N 1
ATOM 754 C CA . GLY A 1 99 ? 13.421 -8.947 -6.467 1.00 83.06 99 GLY A CA 1
ATOM 755 C C . GLY A 1 99 ? 13.644 -7.929 -7.592 1.00 83.06 99 GLY A C 1
ATOM 756 O O . GLY A 1 99 ? 14.225 -8.294 -8.616 1.00 83.06 99 GLY A O 1
ATOM 757 N N . ASP A 1 100 ? 13.170 -6.683 -7.457 1.00 78.44 100 ASP A N 1
ATOM 758 C CA . ASP A 1 100 ? 13.256 -5.682 -8.525 1.00 78.44 100 ASP A CA 1
ATOM 759 C C . ASP A 1 100 ? 14.723 -5.263 -8.744 1.00 78.44 100 ASP A C 1
ATOM 761 O O . ASP A 1 100 ? 15.504 -5.081 -7.804 1.00 78.44 100 ASP A O 1
ATOM 765 N N . SER A 1 101 ? 15.123 -5.092 -10.006 1.00 75.25 101 SER A N 1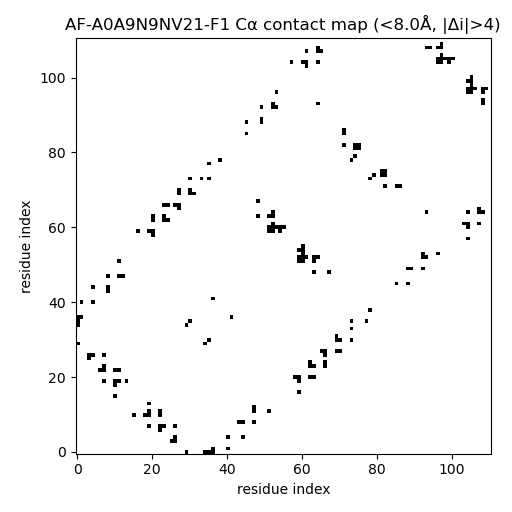
ATOM 766 C CA . SER A 1 101 ? 16.512 -4.751 -10.364 1.00 75.25 101 SER A CA 1
ATOM 767 C C . SER A 1 101 ? 16.887 -3.311 -10.006 1.00 75.25 101 SER A C 1
ATOM 769 O O . SER A 1 101 ? 18.041 -2.909 -10.140 1.00 75.25 101 SER A O 1
ATOM 771 N N . LYS A 1 102 ? 15.901 -2.523 -9.574 1.00 75.25 102 LYS A N 1
ATOM 772 C CA . LYS A 1 102 ? 16.033 -1.110 -9.240 1.00 75.25 102 LYS A CA 1
ATOM 773 C C . LYS A 1 102 ? 16.226 -0.956 -7.744 1.00 75.25 102 LYS A C 1
ATOM 775 O O . LYS A 1 102 ? 15.287 -1.158 -6.975 1.00 75.25 102 LYS A O 1
ATOM 780 N N . ASP A 1 103 ? 17.418 -0.506 -7.373 1.00 73.44 103 ASP A N 1
ATOM 781 C CA . ASP A 1 103 ? 17.849 -0.395 -5.979 1.00 73.44 103 ASP A CA 1
ATOM 782 C C . ASP A 1 103 ? 16.834 0.350 -5.107 1.00 73.44 103 ASP A C 1
ATOM 784 O O . ASP A 1 103 ? 16.424 -0.168 -4.082 1.00 73.44 103 ASP A O 1
ATOM 788 N N . LYS A 1 104 ? 16.307 1.493 -5.566 1.00 76.25 104 LYS A N 1
ATOM 789 C CA . LYS A 1 104 ? 15.382 2.308 -4.764 1.00 76.25 104 LYS A CA 1
ATOM 790 C C . LYS A 1 104 ? 14.085 1.577 -4.376 1.00 76.25 104 LYS A C 1
ATOM 792 O O . LYS A 1 104 ? 13.698 1.601 -3.218 1.00 76.25 104 LYS A O 1
ATOM 797 N N . THR A 1 105 ? 13.422 0.917 -5.327 1.00 72.38 105 THR A N 1
ATOM 798 C CA . THR A 1 105 ? 12.166 0.188 -5.060 1.00 72.38 105 THR A CA 1
ATOM 799 C C . THR A 1 105 ? 12.416 -1.060 -4.219 1.00 72.38 105 THR A C 1
ATOM 801 O O . THR A 1 105 ? 11.615 -1.370 -3.339 1.00 72.38 105 THR A O 1
ATOM 804 N N . ARG A 1 106 ? 13.538 -1.748 -4.459 1.00 78.50 106 ARG A N 1
ATOM 805 C CA . ARG A 1 106 ? 13.962 -2.899 -3.662 1.00 78.50 106 ARG A CA 1
ATOM 806 C C . ARG A 1 106 ? 14.239 -2.504 -2.215 1.00 78.50 106 ARG A C 1
ATOM 808 O O . ARG A 1 106 ? 13.726 -3.149 -1.308 1.00 78.50 106 ARG A O 1
ATOM 815 N N . ASP A 1 107 ? 15.022 -1.450 -2.009 1.00 79.50 107 ASP A N 1
ATOM 816 C CA . ASP A 1 107 ? 15.437 -1.001 -0.682 1.00 79.50 107 ASP A CA 1
ATOM 817 C C . ASP A 1 107 ? 14.224 -0.533 0.137 1.00 79.50 107 ASP A C 1
ATOM 819 O O . ASP A 1 107 ? 14.121 -0.875 1.310 1.00 79.50 107 ASP A O 1
ATOM 823 N N . THR A 1 108 ? 13.255 0.157 -0.477 1.00 79.50 108 THR A N 1
ATOM 824 C CA . THR A 1 108 ? 11.995 0.519 0.200 1.00 79.50 108 THR A CA 1
ATOM 825 C C . THR A 1 108 ? 11.117 -0.697 0.507 1.00 79.50 108 THR A C 1
ATOM 827 O O . THR A 1 108 ? 10.464 -0.716 1.538 1.00 79.50 108 THR A O 1
ATOM 830 N N . ALA A 1 109 ? 11.109 -1.738 -0.332 1.00 69.81 109 ALA A N 1
ATOM 831 C CA . ALA A 1 109 ? 10.361 -2.970 -0.054 1.00 69.81 109 ALA A CA 1
ATOM 832 C C . ALA A 1 109 ? 10.984 -3.848 1.055 1.00 69.81 109 ALA A C 1
ATOM 834 O O . ALA A 1 109 ? 10.358 -4.818 1.489 1.00 69.81 109 ALA A O 1
ATOM 835 N N . LEU A 1 110 ? 12.228 -3.569 1.459 1.00 78.94 110 LEU A N 1
ATOM 836 C CA . LEU A 1 110 ? 12.933 -4.262 2.545 1.00 78.94 110 LEU A CA 1
ATOM 837 C C . LEU A 1 110 ? 12.761 -3.586 3.914 1.00 78.94 110 LEU A C 1
ATOM 839 O O . LEU A 1 110 ? 13.136 -4.194 4.919 1.00 78.94 110 LEU A O 1
ATOM 843 N N . GLN A 1 111 ? 12.265 -2.347 3.939 1.00 73.06 111 GLN A N 1
ATOM 844 C CA . GLN A 1 111 ? 11.980 -1.576 5.153 1.00 73.06 111 GLN A CA 1
ATOM 845 C C . GLN A 1 111 ? 10.630 -1.977 5.745 1.00 73.06 111 GLN A C 1
ATOM 847 O O . GLN A 1 111 ? 10.560 -2.018 6.992 1.00 73.06 111 GLN A O 1
#

Sequence (111 aa):
MTEVVDKVLEALRGNNLDKKIDALAKLEEELIEETPLEPQEINQLIPLLKDAVKGSQVALSNAALTCLNPFVSLIAETHPSQFKNVVLAFATVVVDKQGDSKDKTRDTALQ

Mean predicted aligned error: 3.69 Å

InterPro domains:
  IPR011989 Armadillo-like helical [G3DSA:1.25.10.10] (2-111)

Radius of gyration: 12.92 Å; Cα contacts (8 Å, |Δi|>4): 112; chains: 1; bounding box: 33×25×32 Å

Solvent-accessible surface area (backbone atoms only — not comparable to full-atom values): 6021 Å² total; per-residue (Å²): 100,70,74,56,51,53,51,31,57,53,28,63,72,50,87,53,64,67,55,30,38,56,33,36,52,54,50,32,53,46,33,68,70,64,56,75,77,54,75,67,55,52,66,62,42,50,64,54,46,46,50,36,41,65,40,90,51,61,69,46,15,34,40,35,44,62,29,43,55,41,50,54,52,48,31,50,75,76,36,55,88,50,31,64,58,53,51,64,67,42,50,64,55,38,56,56,32,53,70,42,93,46,64,70,45,16,55,56,48,72,108

Secondary structure (DSSP, 8-state):
-HHHHHHHHHHHHSS-HHHHHHHHHHHHHHHHTTPPPPHHHHHHHHHHHHHHHHSS-HHHHHHHHHHHHHHHHHHHHH-HHHHHHHHHHHHHHHHHHHT-S-HHHHHHHT-

Organism: NCBI:txid94023